Protein AF-A0A967W3U4-F1 (afdb_monomer_lite)

pLDDT: mean 70.34, std 6.57, range [53.47, 83.62]

Radius of gyration: 21.65 Å; chains: 1; bounding box: 44×35×59 Å

Structure (mmCIF, N/CA/C/O backbone):
data_AF-A0A967W3U4-F1
#
_entry.id   AF-A0A967W3U4-F1
#
loop_
_atom_site.group_PDB
_atom_site.id
_atom_site.type_symbol
_atom_site.label_atom_id
_atom_site.label_alt_id
_atom_site.label_comp_id
_atom_site.label_asym_id
_atom_site.label_entity_id
_atom_site.label_seq_id
_atom_site.pdbx_PDB_ins_code
_atom_site.Cartn_x
_atom_site.Cartn_y
_atom_site.Cartn_z
_atom_site.occupancy
_atom_site.B_iso_or_equiv
_atom_site.auth_seq_id
_atom_site.auth_comp_id
_atom_site.auth_asym_id
_atom_site.auth_atom_id
_atom_site.pdbx_PDB_model_num
ATOM 1 N N . MET A 1 1 ? 4.309 -17.968 4.638 1.00 53.47 1 MET A N 1
ATOM 2 C CA . MET A 1 1 ? 4.207 -16.496 4.474 1.00 53.47 1 MET A CA 1
ATOM 3 C C . MET A 1 1 ? 5.507 -15.889 3.944 1.00 53.47 1 MET A C 1
ATOM 5 O O . MET A 1 1 ? 5.452 -15.142 2.980 1.00 53.47 1 MET A O 1
ATOM 9 N N . THR A 1 2 ? 6.676 -16.274 4.466 1.00 63.34 2 THR A N 1
ATOM 10 C CA . THR A 1 2 ? 8.003 -15.837 3.977 1.00 63.34 2 THR A CA 1
ATOM 11 C C . THR A 1 2 ? 8.290 -16.185 2.513 1.00 63.34 2 THR A C 1
ATOM 13 O O . THR A 1 2 ? 8.801 -15.342 1.785 1.00 63.34 2 THR A O 1
ATOM 16 N N . GLY A 1 3 ? 7.905 -17.379 2.047 1.00 69.38 3 GLY A N 1
ATOM 17 C CA . GLY A 1 3 ? 8.139 -17.803 0.658 1.00 69.38 3 GLY A CA 1
ATOM 18 C C . GLY A 1 3 ? 7.451 -16.928 -0.398 1.00 69.38 3 GLY A C 1
ATOM 19 O O . GLY A 1 3 ? 8.050 -16.628 -1.424 1.00 69.38 3 GLY A O 1
ATOM 20 N N . ALA A 1 4 ? 6.230 -16.453 -0.127 1.00 66.38 4 ALA A N 1
ATOM 21 C CA . ALA A 1 4 ? 5.504 -15.567 -1.041 1.00 66.38 4 ALA A CA 1
ATOM 22 C C . ALA A 1 4 ? 6.161 -14.180 -1.134 1.00 66.38 4 ALA A C 1
ATOM 24 O O . ALA A 1 4 ? 6.285 -13.625 -2.221 1.00 66.38 4 ALA A O 1
ATOM 25 N N . ILE A 1 5 ? 6.644 -13.656 -0.002 1.00 74.06 5 ILE A N 1
ATOM 26 C CA . ILE A 1 5 ? 7.365 -12.377 0.065 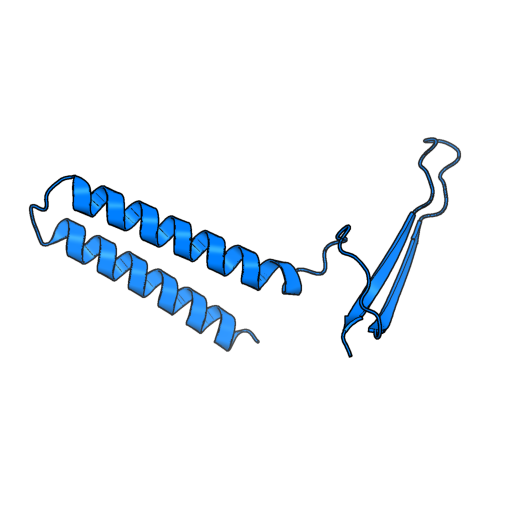1.00 74.06 5 ILE A CA 1
ATOM 27 C C . ILE A 1 5 ? 8.685 -12.480 -0.708 1.00 74.06 5 ILE A C 1
ATOM 29 O O . ILE A 1 5 ? 9.007 -11.603 -1.507 1.00 74.06 5 ILE A O 1
ATOM 33 N N . LEU A 1 6 ? 9.420 -13.579 -0.527 1.00 69.06 6 LEU A N 1
ATOM 34 C CA . LEU A 1 6 ? 10.661 -13.852 -1.252 1.00 69.06 6 LEU A CA 1
ATOM 35 C C . LEU A 1 6 ? 10.422 -13.965 -2.762 1.00 69.06 6 LEU A C 1
ATOM 37 O O . LEU A 1 6 ? 11.147 -13.342 -3.532 1.00 69.06 6 LEU A O 1
ATOM 41 N N . ALA A 1 7 ? 9.376 -14.682 -3.182 1.00 69.75 7 ALA A N 1
ATOM 42 C CA . ALA A 1 7 ? 9.017 -14.825 -4.591 1.00 69.75 7 ALA A CA 1
ATOM 43 C C . ALA A 1 7 ? 8.639 -13.482 -5.238 1.00 69.75 7 ALA A C 1
ATOM 45 O O . ALA A 1 7 ? 9.118 -13.172 -6.327 1.00 69.75 7 ALA A O 1
ATOM 46 N N . LEU A 1 8 ? 7.840 -12.658 -4.552 1.00 73.38 8 LEU A N 1
ATOM 47 C CA . LEU A 1 8 ? 7.473 -11.314 -5.014 1.00 73.38 8 LEU A CA 1
ATOM 48 C C . LEU A 1 8 ? 8.689 -10.390 -5.112 1.00 73.38 8 LEU A C 1
ATOM 50 O O . LEU A 1 8 ? 8.843 -9.673 -6.098 1.00 73.38 8 LEU A O 1
ATOM 54 N N . THR A 1 9 ? 9.575 -10.442 -4.119 1.00 76.44 9 THR A N 1
ATOM 55 C CA . THR A 1 9 ? 10.806 -9.641 -4.107 1.00 76.44 9 THR A CA 1
ATOM 56 C C . THR A 1 9 ? 11.718 -10.048 -5.261 1.00 76.44 9 THR A C 1
ATOM 58 O O . THR A 1 9 ? 12.199 -9.193 -6.002 1.00 76.44 9 THR A O 1
ATOM 61 N N . LEU A 1 10 ? 11.905 -11.354 -5.469 1.00 71.94 10 LEU A N 1
ATOM 62 C CA . LEU A 1 10 ? 12.739 -11.886 -6.544 1.00 71.94 10 LEU A CA 1
ATOM 63 C C . LEU A 1 10 ? 12.158 -11.561 -7.927 1.00 71.94 10 LEU A C 1
ATOM 65 O O . LEU A 1 10 ? 12.907 -11.174 -8.819 1.00 71.94 10 LEU A O 1
ATOM 69 N N . ALA A 1 11 ? 10.834 -11.648 -8.093 1.00 74.06 11 ALA A N 1
ATOM 70 C CA . ALA A 1 11 ? 10.156 -11.262 -9.329 1.00 74.06 11 ALA A CA 1
ATOM 71 C C . ALA A 1 11 ? 10.357 -9.770 -9.641 1.00 74.06 11 ALA A C 1
ATOM 73 O O . ALA A 1 11 ? 10.675 -9.414 -10.774 1.00 74.06 11 ALA A O 1
ATOM 74 N N . TYR A 1 12 ? 10.251 -8.899 -8.635 1.00 75.88 12 TYR A N 1
ATOM 75 C CA . TYR A 1 12 ? 10.461 -7.460 -8.801 1.00 75.88 12 TYR A CA 1
ATOM 76 C C . TYR A 1 12 ? 11.917 -7.130 -9.168 1.00 75.88 12 TYR A C 1
ATOM 78 O O . TYR A 1 12 ? 12.169 -6.354 -10.092 1.00 75.88 12 TYR A O 1
ATOM 86 N N . VAL A 1 13 ? 12.882 -7.757 -8.485 1.00 76.75 13 VAL A N 1
ATOM 87 C CA . VAL A 1 13 ? 14.318 -7.615 -8.782 1.00 76.75 13 VAL A CA 1
ATOM 88 C C . VAL A 1 13 ? 14.635 -8.128 -10.186 1.00 76.75 13 VAL A C 1
ATOM 90 O O . VAL A 1 13 ? 15.369 -7.467 -10.917 1.00 76.75 13 VAL A O 1
ATOM 93 N N . ALA A 1 14 ? 14.048 -9.255 -10.598 1.00 72.06 14 ALA A N 1
ATOM 94 C CA . ALA A 1 14 ? 14.220 -9.800 -11.941 1.00 72.06 14 ALA A CA 1
ATOM 95 C C . ALA A 1 14 ? 13.676 -8.851 -13.020 1.00 72.06 14 ALA A C 1
ATOM 97 O O . ALA A 1 14 ? 14.360 -8.614 -14.014 1.00 72.06 14 ALA A O 1
ATOM 98 N N . VAL A 1 15 ? 12.497 -8.250 -12.812 1.00 73.94 15 VAL A N 1
ATOM 99 C CA . VAL A 1 15 ? 11.917 -7.258 -13.738 1.00 73.94 15 VAL A CA 1
ATOM 100 C C . VAL A 1 15 ? 12.792 -6.004 -13.830 1.00 73.94 15 VAL A C 1
ATOM 102 O O . VAL A 1 15 ? 13.059 -5.522 -14.932 1.00 73.94 15 VAL A O 1
ATOM 105 N N . ALA A 1 16 ? 13.296 -5.500 -12.701 1.00 73.75 16 ALA A N 1
ATOM 106 C CA . ALA A 1 16 ? 14.207 -4.356 -12.680 1.00 73.75 16 ALA A CA 1
ATOM 107 C C . ALA A 1 16 ? 15.552 -4.668 -13.364 1.00 73.75 16 ALA A C 1
ATOM 109 O O . ALA A 1 16 ? 16.055 -3.850 -14.134 1.00 73.75 16 ALA A O 1
ATOM 110 N N . ALA A 1 17 ? 16.111 -5.860 -13.136 1.00 69.56 17 ALA A N 1
ATOM 111 C CA . ALA A 1 17 ? 17.351 -6.312 -13.764 1.00 69.56 17 ALA A CA 1
ATOM 112 C C . ALA A 1 17 ? 17.193 -6.510 -15.280 1.00 69.56 17 ALA A C 1
ATOM 114 O O . ALA A 1 17 ? 18.079 -6.114 -16.035 1.00 69.56 17 ALA A O 1
ATOM 115 N N . LEU A 1 18 ? 16.057 -7.052 -15.736 1.00 68.69 18 LEU A N 1
ATOM 116 C CA . LEU A 1 18 ? 15.710 -7.158 -17.158 1.00 68.69 18 LEU A CA 1
ATOM 117 C C . LEU A 1 18 ? 15.576 -5.780 -17.808 1.00 68.69 18 LEU A C 1
ATOM 119 O O . LEU A 1 18 ? 16.140 -5.561 -18.879 1.00 68.69 18 LEU A O 1
ATOM 123 N N . LEU A 1 19 ? 14.899 -4.835 -17.147 1.00 68.56 19 LEU A N 1
ATOM 124 C CA . LEU A 1 19 ? 14.805 -3.446 -17.608 1.00 68.56 19 LEU A CA 1
ATOM 125 C C . LEU A 1 19 ? 16.181 -2.777 -17.695 1.00 68.56 19 LEU A C 1
ATOM 127 O O . LEU A 1 19 ? 16.464 -2.089 -18.676 1.00 68.56 19 LEU A O 1
ATOM 131 N N . LEU A 1 20 ? 17.045 -2.996 -16.702 1.00 65.88 20 LEU A N 1
ATOM 132 C CA . LEU A 1 20 ? 18.398 -2.446 -16.674 1.00 65.88 20 LEU A CA 1
ATOM 133 C C . LEU A 1 20 ? 19.282 -3.062 -17.766 1.00 65.88 20 LEU A C 1
ATOM 135 O O . LEU A 1 20 ? 19.945 -2.324 -18.491 1.00 65.88 20 LEU A O 1
ATOM 139 N N . CYS A 1 21 ? 19.244 -4.387 -17.938 1.00 64.06 21 CYS A N 1
ATOM 140 C CA . CYS A 1 21 ? 19.934 -5.084 -19.027 1.00 64.06 21 CYS A CA 1
ATOM 141 C C . CYS A 1 21 ? 19.459 -4.595 -20.396 1.00 64.06 21 CYS A C 1
ATOM 143 O O . CYS A 1 21 ? 20.288 -4.317 -21.258 1.00 64.06 21 CYS A O 1
ATOM 145 N N . LEU A 1 22 ? 18.148 -4.420 -20.588 1.00 63.44 22 LEU A N 1
ATOM 146 C CA . LEU A 1 22 ? 17.591 -3.899 -21.836 1.00 63.44 22 LEU A CA 1
ATOM 147 C C . LEU A 1 22 ? 18.030 -2.446 -22.096 1.00 63.44 22 LEU A C 1
ATOM 149 O O . LEU A 1 22 ? 18.245 -2.062 -23.244 1.00 63.44 22 LEU A O 1
ATOM 153 N N . ASN A 1 23 ? 18.212 -1.644 -21.042 1.00 62.53 23 ASN A N 1
ATOM 154 C CA . ASN A 1 23 ? 18.716 -0.274 -21.150 1.00 62.53 23 ASN A CA 1
ATOM 155 C C . ASN A 1 23 ? 20.218 -0.206 -21.475 1.00 62.53 23 ASN A C 1
ATOM 157 O O . ASN A 1 23 ? 20.643 0.696 -22.192 1.00 62.53 23 ASN A O 1
ATOM 161 N N . LEU A 1 24 ? 21.012 -1.143 -20.943 1.00 63.75 24 LEU A N 1
ATOM 162 C CA . LEU A 1 24 ? 22.470 -1.176 -21.103 1.00 63.75 24 LEU A CA 1
ATOM 163 C C . LEU A 1 24 ? 22.903 -1.837 -22.421 1.00 63.75 24 LEU A C 1
ATOM 165 O O . LEU A 1 24 ? 23.899 -1.433 -23.016 1.00 63.75 24 LEU A O 1
ATOM 169 N N . ALA A 1 25 ? 22.147 -2.833 -22.892 1.00 61.09 25 ALA A N 1
ATOM 170 C CA . ALA A 1 25 ? 22.470 -3.613 -24.086 1.00 61.09 25 ALA A CA 1
ATOM 171 C C . ALA A 1 25 ? 22.159 -2.892 -25.408 1.00 61.09 25 ALA A C 1
ATOM 173 O O . ALA A 1 25 ? 22.514 -3.384 -26.477 1.00 61.09 25 ALA A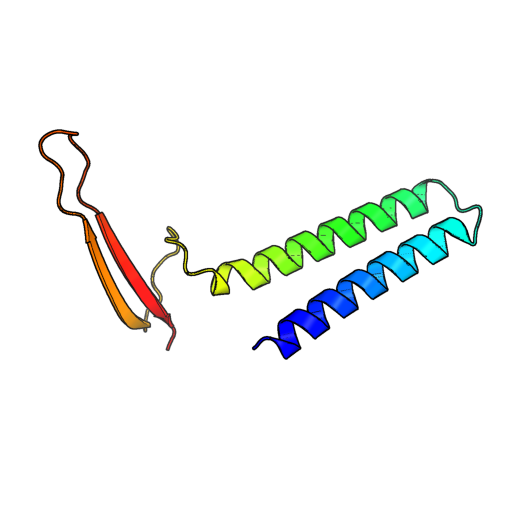 O 1
ATOM 174 N N . THR A 1 26 ? 21.468 -1.751 -25.397 1.00 55.75 26 THR A N 1
ATOM 175 C CA . THR A 1 26 ? 21.064 -1.079 -26.638 1.00 55.75 26 THR A CA 1
ATOM 176 C C . THR A 1 26 ? 21.077 0.435 -26.476 1.00 55.75 26 THR A C 1
ATOM 178 O O . THR A 1 26 ? 20.647 0.981 -25.465 1.00 55.75 26 THR A O 1
ATOM 181 N N . ARG A 1 27 ? 21.555 1.138 -27.511 1.00 63.09 27 ARG A N 1
ATOM 182 C CA . ARG A 1 27 ? 21.638 2.606 -27.614 1.00 63.09 27 ARG A CA 1
ATOM 183 C C . ARG A 1 27 ? 20.245 3.227 -27.825 1.00 63.09 27 ARG A C 1
ATOM 185 O O . ARG A 1 27 ? 19.997 3.912 -28.813 1.00 63.09 27 ARG A O 1
ATOM 192 N N . PHE A 1 28 ? 19.310 2.912 -26.933 1.00 57.91 28 PHE A N 1
ATOM 193 C CA . PHE A 1 28 ? 17.900 3.256 -27.059 1.00 57.91 28 PHE A CA 1
ATOM 194 C C . PHE A 1 28 ? 17.637 4.753 -26.859 1.00 57.91 28 PHE A C 1
ATOM 196 O O . PHE A 1 28 ? 18.302 5.439 -26.078 1.00 57.91 28 PHE A O 1
ATOM 203 N N . ALA A 1 29 ? 16.617 5.238 -27.571 1.00 59.72 29 ALA A N 1
ATOM 204 C CA . ALA A 1 29 ? 16.099 6.594 -27.472 1.00 59.72 29 ALA A CA 1
ATOM 205 C C . ALA A 1 29 ? 15.693 6.936 -26.020 1.00 59.72 29 ALA A C 1
ATOM 207 O O . ALA A 1 29 ? 15.225 6.059 -25.286 1.00 59.72 29 ALA A O 1
ATOM 208 N N . PRO A 1 30 ? 15.806 8.211 -25.599 1.00 64.69 30 PRO A N 1
ATOM 209 C CA . PRO A 1 30 ? 15.521 8.647 -24.226 1.00 64.69 30 PRO A CA 1
ATOM 210 C C . PRO A 1 30 ? 14.107 8.289 -23.738 1.00 64.69 30 PRO A C 1
ATOM 212 O O . PRO A 1 30 ? 13.881 8.180 -22.535 1.00 64.69 30 PRO A O 1
ATOM 215 N N . TRP A 1 31 ? 13.168 8.030 -24.650 1.00 57.41 31 TRP A N 1
ATOM 216 C CA . TRP A 1 31 ? 11.800 7.650 -24.306 1.00 57.41 31 TRP A CA 1
ATOM 217 C C . TRP A 1 31 ? 11.694 6.283 -23.609 1.00 57.41 31 TRP A C 1
ATOM 219 O O . TRP A 1 31 ? 10.888 6.120 -22.696 1.00 57.41 31 TRP A O 1
ATOM 229 N N . ILE A 1 32 ? 12.572 5.335 -23.952 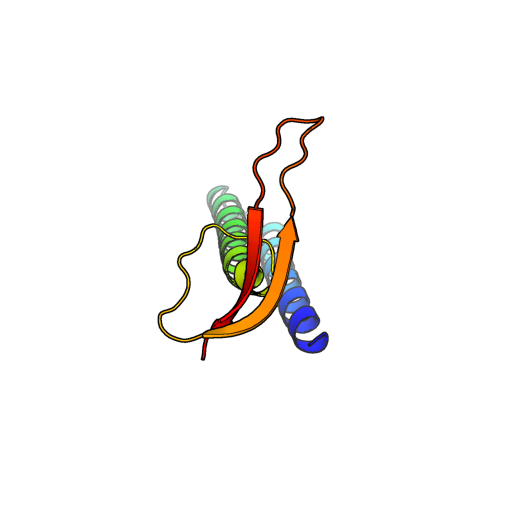1.00 62.44 32 ILE A N 1
ATOM 230 C CA . ILE A 1 32 ? 12.600 3.984 -23.360 1.00 62.44 32 ILE A CA 1
ATOM 231 C C . ILE A 1 32 ? 13.153 4.013 -21.926 1.00 62.44 32 ILE A C 1
ATOM 233 O O . ILE A 1 32 ? 12.754 3.227 -21.068 1.00 62.44 32 ILE A O 1
ATOM 237 N N . LYS A 1 33 ? 14.033 4.978 -21.625 1.00 61.50 33 LYS A N 1
ATOM 238 C CA . LYS A 1 33 ? 14.448 5.269 -20.242 1.00 61.50 33 LYS A CA 1
ATOM 239 C C . LYS A 1 33 ? 13.267 5.789 -19.423 1.00 61.50 33 LYS A C 1
ATOM 241 O O . LYS A 1 33 ? 13.073 5.350 -18.294 1.00 61.50 33 LYS A O 1
ATOM 246 N N . GLY A 1 34 ? 12.451 6.665 -20.013 1.00 67.38 34 GLY A N 1
ATOM 247 C CA . GLY A 1 34 ? 11.228 7.169 -19.386 1.00 67.38 34 GLY A CA 1
ATOM 248 C C . GLY A 1 34 ? 10.223 6.058 -19.079 1.00 67.38 34 GLY A C 1
ATOM 249 O O . GLY A 1 34 ? 9.739 5.968 -17.953 1.00 67.38 34 GLY A O 1
ATOM 250 N N . SER A 1 35 ? 9.962 5.160 -20.035 1.00 63.66 35 SER A N 1
ATOM 251 C CA . SER A 1 35 ? 9.021 4.052 -19.821 1.00 63.66 35 SER A CA 1
ATOM 252 C C . SER A 1 35 ? 9.481 3.095 -18.721 1.00 63.66 35 SER A C 1
ATOM 254 O O . SER A 1 35 ? 8.655 2.626 -17.946 1.00 63.66 35 SER A O 1
ATOM 256 N N . ALA A 1 36 ? 10.789 2.843 -18.602 1.00 64.94 36 ALA A N 1
ATOM 257 C CA . ALA A 1 36 ? 11.338 2.005 -17.538 1.00 64.94 36 ALA A CA 1
ATOM 258 C C . ALA A 1 36 ? 11.045 2.576 -16.141 1.00 64.94 36 ALA A C 1
ATOM 260 O O . ALA A 1 36 ? 10.593 1.847 -15.260 1.00 64.94 36 ALA A O 1
ATOM 261 N N . VAL A 1 37 ? 11.243 3.886 -15.957 1.00 72.44 37 VAL A N 1
ATOM 262 C CA . VAL A 1 37 ? 10.931 4.565 -14.691 1.00 72.44 37 VAL A CA 1
ATOM 263 C C . VAL A 1 37 ? 9.437 4.468 -14.390 1.00 72.44 37 VAL A C 1
ATOM 265 O O . VAL A 1 37 ? 9.072 4.056 -13.294 1.00 72.44 37 VAL A O 1
ATOM 268 N N . VAL A 1 38 ? 8.574 4.750 -15.373 1.00 74.62 38 VAL A N 1
ATOM 269 C CA . VAL A 1 38 ? 7.112 4.675 -15.202 1.00 74.62 38 VAL A CA 1
ATOM 270 C C . VAL A 1 38 ? 6.658 3.269 -14.801 1.00 74.62 38 VAL A C 1
ATOM 272 O O . VAL A 1 38 ? 5.851 3.131 -13.884 1.00 74.62 38 VAL A O 1
ATOM 275 N N . VAL A 1 39 ? 7.197 2.223 -15.435 1.00 70.19 39 VAL A N 1
ATOM 276 C CA . VAL A 1 39 ? 6.857 0.827 -15.111 1.00 70.19 39 VAL A CA 1
ATOM 277 C C . VAL A 1 39 ? 7.274 0.475 -13.683 1.00 70.19 39 VAL A C 1
ATOM 279 O O . VAL A 1 39 ? 6.475 -0.096 -12.943 1.00 70.19 39 VAL A O 1
ATOM 282 N N . VAL A 1 40 ? 8.483 0.855 -13.260 1.00 71.69 40 VAL A N 1
ATOM 283 C CA . VAL A 1 40 ? 8.950 0.615 -11.884 1.00 71.69 40 VAL A CA 1
ATOM 284 C C . VAL A 1 40 ? 8.104 1.390 -10.872 1.00 71.69 40 VAL A C 1
ATOM 286 O O . VAL A 1 40 ? 7.739 0.838 -9.837 1.00 71.69 40 VAL A O 1
ATOM 289 N N . THR A 1 41 ? 7.739 2.640 -11.159 1.00 76.94 41 THR A N 1
ATOM 290 C CA . THR A 1 41 ? 6.863 3.429 -10.282 1.00 76.94 41 THR A CA 1
ATOM 291 C C . THR A 1 41 ? 5.463 2.817 -10.175 1.00 76.94 41 THR A C 1
ATOM 293 O O . THR A 1 41 ? 4.917 2.729 -9.075 1.00 76.94 41 THR A O 1
ATOM 296 N N . ALA A 1 42 ? 4.890 2.340 -11.283 1.00 72.81 42 ALA A N 1
ATOM 297 C CA . ALA A 1 42 ? 3.579 1.691 -11.294 1.00 72.81 42 ALA A CA 1
ATOM 298 C C . ALA A 1 42 ? 3.582 0.359 -10.524 1.00 72.81 42 ALA A C 1
ATOM 300 O O . ALA A 1 42 ? 2.642 0.059 -9.779 1.00 72.81 42 ALA A O 1
ATOM 301 N N . LEU A 1 43 ? 4.655 -0.421 -10.662 1.00 72.19 43 LEU A N 1
ATOM 302 C CA . LEU A 1 43 ? 4.837 -1.679 -9.942 1.00 72.19 43 LEU A CA 1
ATOM 303 C C . LEU A 1 43 ? 4.975 -1.422 -8.427 1.00 72.19 43 LEU A C 1
ATOM 305 O O . LEU A 1 43 ? 4.364 -2.133 -7.628 1.00 72.19 43 LEU A O 1
ATOM 309 N N . TYR A 1 44 ? 5.677 -0.354 -8.031 1.00 71.50 44 TYR A N 1
ATOM 310 C CA . TYR A 1 44 ? 5.814 0.057 -6.631 1.00 71.50 44 TYR A CA 1
ATOM 311 C C . TYR A 1 44 ? 4.468 0.488 -6.045 1.00 71.50 44 TYR A C 1
ATOM 313 O O . TYR A 1 44 ? 4.093 0.034 -4.965 1.00 71.50 44 TYR A O 1
ATOM 321 N N . ALA A 1 45 ? 3.706 1.308 -6.776 1.00 75.25 45 ALA A N 1
ATOM 322 C CA . ALA A 1 45 ? 2.369 1.724 -6.363 1.00 75.25 45 ALA A CA 1
ATOM 323 C C . ALA A 1 45 ? 1.436 0.516 -6.179 1.00 75.25 45 ALA A C 1
ATOM 325 O O . ALA A 1 45 ? 0.752 0.411 -5.163 1.00 75.25 45 ALA A O 1
ATOM 326 N N . SER A 1 46 ? 1.461 -0.437 -7.114 1.00 69.88 46 SER A N 1
ATOM 327 C CA . SER A 1 46 ? 0.650 -1.660 -7.037 1.00 69.88 46 SER A CA 1
ATOM 328 C C . SER A 1 46 ? 1.022 -2.519 -5.825 1.00 69.88 46 SER A C 1
ATOM 330 O O . SER A 1 46 ? 0.144 -2.978 -5.094 1.00 69.88 46 SER A O 1
ATOM 332 N N . ALA A 1 47 ? 2.322 -2.684 -5.562 1.00 69.69 47 ALA A N 1
ATOM 333 C CA . ALA A 1 47 ? 2.803 -3.382 -4.375 1.00 69.69 47 ALA A CA 1
ATOM 334 C C . ALA A 1 47 ? 2.350 -2.675 -3.088 1.00 69.69 47 ALA A C 1
ATOM 336 O O . ALA A 1 47 ? 1.849 -3.325 -2.172 1.00 69.69 47 ALA A O 1
ATOM 337 N N . TRP A 1 48 ? 2.453 -1.346 -3.034 1.00 70.25 48 TRP A N 1
ATOM 338 C CA . TRP A 1 48 ? 2.003 -0.545 -1.896 1.00 70.25 48 TRP A CA 1
ATOM 339 C C . TRP A 1 48 ? 0.515 -0.750 -1.582 1.00 70.25 48 TRP A C 1
ATOM 341 O O . TRP A 1 48 ? 0.158 -0.950 -0.419 1.00 70.25 48 TRP A O 1
ATOM 351 N N . PHE A 1 49 ? -0.355 -0.780 -2.598 1.00 68.81 49 PHE A N 1
ATOM 352 C CA . PHE A 1 49 ? -1.777 -1.085 -2.399 1.00 68.81 49 PHE A CA 1
ATOM 353 C C . PHE A 1 49 ? -2.009 -2.505 -1.870 1.00 68.81 49 PHE A C 1
ATOM 355 O O . PHE A 1 49 ? -2.858 -2.684 -0.998 1.00 68.81 49 PHE A O 1
ATOM 362 N N . GLY A 1 50 ? -1.226 -3.489 -2.318 1.00 67.00 50 GLY A N 1
ATOM 363 C CA . GLY A 1 50 ? -1.291 -4.857 -1.795 1.00 67.00 50 GLY A CA 1
ATOM 364 C C . GLY A 1 50 ? -0.827 -4.984 -0.337 1.00 67.00 50 GLY A C 1
ATOM 365 O O . GLY A 1 50 ? -1.424 -5.727 0.439 1.00 67.00 50 GLY A O 1
ATOM 366 N N . TYR A 1 51 ? 0.201 -4.232 0.070 1.00 65.50 51 TYR A N 1
ATOM 367 C CA . TYR A 1 51 ? 0.731 -4.275 1.440 1.00 65.50 51 TYR A CA 1
ATOM 368 C C . TYR A 1 51 ? -0.116 -3.512 2.462 1.00 65.50 51 TYR A C 1
ATOM 370 O O . TYR A 1 51 ? -0.101 -3.869 3.642 1.00 65.50 51 TYR A O 1
ATOM 378 N N . ARG A 1 52 ? -0.881 -2.495 2.041 1.00 63.41 52 ARG A N 1
ATOM 379 C CA . ARG A 1 52 ? -1.725 -1.684 2.940 1.00 63.41 52 ARG A CA 1
ATOM 380 C C . ARG A 1 52 ? -2.668 -2.516 3.814 1.00 63.41 52 ARG A C 1
ATOM 382 O O . ARG A 1 52 ? -2.835 -2.184 4.981 1.00 63.41 52 ARG A O 1
ATOM 389 N N . GLY A 1 53 ? -3.227 -3.606 3.287 1.00 61.41 53 GLY A N 1
ATOM 390 C CA . GLY A 1 53 ? -4.107 -4.501 4.049 1.00 61.41 53 GLY A CA 1
ATOM 391 C C . GLY A 1 53 ? -3.383 -5.415 5.047 1.00 61.41 53 GLY A C 1
ATOM 392 O O . GLY A 1 53 ? -4.009 -5.935 5.964 1.00 61.41 53 GLY A O 1
ATOM 393 N N . LEU A 1 54 ? -2.068 -5.609 4.897 1.00 62.19 54 LEU A N 1
ATOM 394 C CA . LEU A 1 54 ? -1.273 -6.519 5.734 1.00 62.19 54 LEU A CA 1
ATOM 395 C C . LEU A 1 54 ? -0.617 -5.826 6.928 1.00 62.19 54 LEU A C 1
ATOM 397 O O . LEU A 1 54 ? -0.24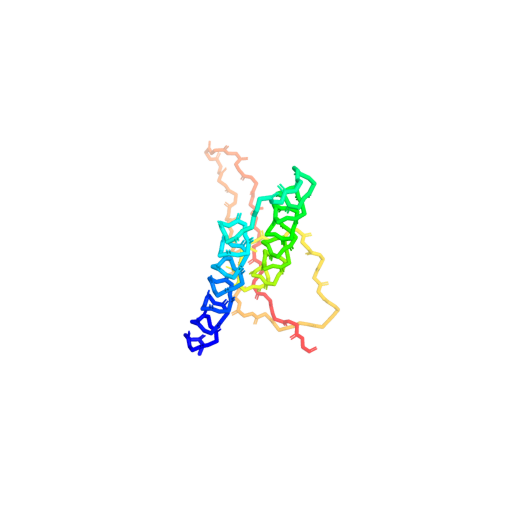9 -6.490 7.893 1.00 62.19 54 LEU A O 1
ATOM 401 N N . LEU A 1 55 ? -0.437 -4.506 6.853 1.00 65.25 55 LEU A N 1
ATOM 402 C CA . LEU A 1 55 ? 0.305 -3.747 7.855 1.00 65.25 55 LEU A CA 1
ATOM 403 C C . LEU A 1 55 ? -0.449 -3.636 9.193 1.00 65.25 55 LEU A C 1
ATOM 405 O O . LEU A 1 55 ? 0.196 -3.477 10.224 1.00 65.25 55 LEU A O 1
ATOM 409 N N . GLY A 1 56 ? -1.783 -3.741 9.201 1.00 61.72 56 GLY A N 1
ATOM 410 C CA . GLY A 1 56 ? -2.591 -3.678 10.429 1.00 61.72 56 GLY A CA 1
ATOM 411 C C . GLY A 1 56 ? -2.598 -2.306 11.117 1.00 61.72 56 GLY A C 1
ATOM 412 O O . GLY A 1 56 ? -3.012 -2.190 12.263 1.00 61.72 56 GLY A O 1
ATOM 413 N N . TRP A 1 57 ? -2.127 -1.250 10.448 1.00 69.06 57 TRP A N 1
ATOM 414 C CA . TRP A 1 57 ? -2.121 0.100 11.014 1.00 69.06 57 TRP A CA 1
ATOM 415 C C . TRP A 1 57 ? -3.546 0.640 11.141 1.00 69.06 57 TRP A C 1
ATOM 417 O O . TRP A 1 57 ? -4.394 0.369 10.288 1.00 69.06 57 TRP A O 1
ATOM 427 N N . ALA A 1 58 ? -3.786 1.443 12.183 1.00 65.06 58 ALA A N 1
ATOM 428 C CA . ALA A 1 58 ? -5.048 2.147 12.361 1.00 65.06 58 ALA A CA 1
ATOM 429 C C . ALA A 1 58 ? -5.348 2.984 11.109 1.00 65.06 58 ALA A C 1
ATOM 431 O O . ALA A 1 58 ? -4.548 3.822 10.689 1.00 65.06 58 ALA A O 1
ATOM 432 N N . SER A 1 59 ? -6.492 2.713 10.491 1.00 69.94 59 SER A N 1
ATOM 433 C CA . SER A 1 59 ? -6.917 3.330 9.242 1.00 69.94 59 SER A CA 1
ATOM 434 C C . SER A 1 59 ? -8.312 3.915 9.437 1.00 69.94 59 SER A C 1
ATOM 436 O O . SER A 1 59 ? -9.150 3.250 10.044 1.00 69.94 59 SER A O 1
ATOM 438 N N . PRO A 1 60 ? -8.607 5.109 8.895 1.00 69.50 60 PRO A N 1
ATOM 439 C CA . PRO A 1 60 ? -9.947 5.693 8.928 1.00 69.50 60 PRO A CA 1
ATOM 440 C C . PRO A 1 60 ? -10.916 5.020 7.936 1.00 69.50 60 PRO A C 1
ATOM 442 O O . PRO A 1 60 ? -11.959 5.584 7.613 1.00 69.50 60 PRO A O 1
ATOM 445 N N . ALA A 1 61 ? -10.557 3.854 7.390 1.00 72.06 61 ALA A N 1
ATOM 446 C CA . ALA A 1 61 ? -11.418 3.099 6.492 1.00 72.06 61 ALA A CA 1
ATOM 447 C C . ALA A 1 61 ? -12.732 2.712 7.200 1.00 72.06 61 ALA A C 1
ATOM 449 O O . ALA A 1 61 ? -12.709 2.388 8.390 1.00 72.06 61 ALA A O 1
ATOM 450 N N . PRO A 1 62 ? -13.875 2.737 6.489 1.00 74.88 62 PRO A N 1
ATOM 451 C CA . PRO A 1 62 ? -15.147 2.324 7.066 1.00 74.88 62 PRO A CA 1
ATOM 452 C C . PRO A 1 62 ? -15.085 0.855 7.498 1.00 74.88 62 PRO A C 1
ATOM 454 O O . PRO A 1 62 ? -14.468 0.026 6.825 1.00 74.88 62 PRO A O 1
ATOM 457 N N . LEU A 1 63 ? -15.726 0.536 8.625 1.00 77.00 63 LEU A N 1
ATOM 458 C CA . LEU A 1 63 ? -15.837 -0.847 9.080 1.00 77.00 63 LEU A CA 1
ATOM 459 C C . LEU A 1 63 ? -16.754 -1.633 8.117 1.00 77.00 63 LEU A C 1
ATOM 461 O O . LEU 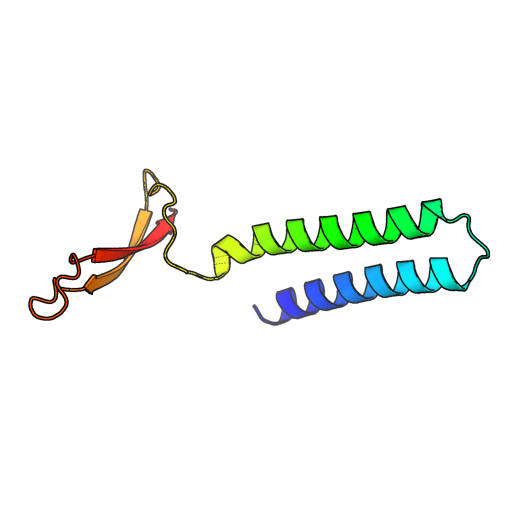A 1 63 ? -17.771 -1.083 7.689 1.00 77.00 63 LEU A O 1
ATOM 465 N N . PRO A 1 64 ? -16.428 -2.899 7.785 1.00 75.25 64 PRO A N 1
ATOM 466 C CA . PRO A 1 64 ? -17.295 -3.758 6.973 1.00 75.25 64 PRO A CA 1
ATOM 467 C C . PRO A 1 64 ? -18.664 -3.988 7.632 1.00 75.25 64 PRO A C 1
ATOM 469 O O . PRO A 1 64 ? -18.795 -3.858 8.847 1.00 75.25 64 PRO A O 1
ATOM 472 N N . GLU A 1 65 ? -19.681 -4.402 6.867 1.00 79.94 65 GLU A N 1
ATOM 473 C CA . GLU A 1 65 ? -21.001 -4.732 7.441 1.00 79.94 65 GLU A CA 1
ATOM 474 C C . GLU A 1 65 ? -20.948 -5.957 8.363 1.00 79.94 65 GLU A C 1
ATOM 476 O O . GLU A 1 65 ? -21.657 -6.026 9.365 1.00 79.94 65 GLU A O 1
ATOM 481 N N . THR A 1 66 ? -20.080 -6.920 8.042 1.00 80.69 66 THR A N 1
ATOM 482 C CA . THR A 1 66 ? -19.860 -8.123 8.847 1.00 80.69 66 THR A CA 1
ATOM 483 C C . THR A 1 66 ? -18.371 -8.293 9.103 1.00 80.69 66 THR A C 1
ATOM 485 O O . THR A 1 66 ? -17.570 -8.409 8.179 1.00 80.69 66 THR A O 1
ATOM 488 N N . PHE A 1 67 ? -17.977 -8.310 10.372 1.00 83.62 67 PHE A N 1
ATOM 489 C CA . PHE A 1 67 ? -16.582 -8.480 10.758 1.00 83.62 67 PHE A CA 1
ATOM 490 C C . PHE A 1 67 ? -16.463 -9.214 12.087 1.00 83.62 67 PHE A C 1
ATOM 492 O O . PHE A 1 67 ? -17.363 -9.208 12.928 1.00 83.62 67 PHE A O 1
ATOM 499 N N . ARG A 1 68 ? -15.308 -9.842 12.292 1.00 78.56 68 ARG A N 1
ATOM 500 C CA . ARG A 1 68 ? -14.906 -10.416 13.571 1.00 78.56 68 ARG A CA 1
ATOM 501 C C . ARG A 1 68 ? -13.902 -9.493 14.242 1.00 78.56 68 ARG A C 1
ATOM 503 O O . ARG A 1 68 ? -12.857 -9.191 13.668 1.00 78.56 68 ARG A O 1
ATOM 510 N N . VAL A 1 69 ? -14.195 -9.092 15.475 1.00 83.06 69 VAL A N 1
ATOM 511 C CA . VAL A 1 69 ? -13.242 -8.357 16.311 1.00 83.06 69 VAL A CA 1
ATOM 512 C C . VAL A 1 69 ? -12.149 -9.314 16.777 1.00 83.06 69 VAL A C 1
ATOM 514 O O . VAL A 1 69 ? -12.435 -10.379 17.323 1.00 83.06 69 VAL A O 1
ATOM 517 N N . LEU A 1 70 ? -10.899 -8.937 16.524 1.00 81.44 70 LEU A N 1
ATOM 518 C CA . LEU A 1 70 ? -9.711 -9.661 16.970 1.00 81.44 70 LEU A CA 1
ATOM 519 C C . LEU A 1 70 ? -9.166 -9.064 18.272 1.00 81.44 70 LEU A C 1
ATOM 521 O O . LEU A 1 70 ? -8.790 -9.810 19.171 1.00 81.44 70 LEU A O 1
ATOM 525 N N . TRP A 1 71 ? -9.116 -7.731 18.360 1.00 79.00 71 TRP A N 1
ATOM 526 C CA . TRP A 1 71 ? -8.562 -6.998 19.499 1.00 79.00 71 TRP A CA 1
ATOM 527 C C . TRP A 1 71 ? -9.162 -5.591 19.598 1.00 79.00 71 TRP A C 1
ATOM 529 O O . TRP A 1 71 ? -9.564 -5.011 18.586 1.00 79.00 71 TRP A O 1
ATOM 539 N N . ILE A 1 72 ? -9.208 -5.044 20.813 1.00 82.88 72 ILE A N 1
ATOM 540 C CA . ILE A 1 72 ? -9.686 -3.688 21.098 1.00 82.88 72 ILE A CA 1
ATOM 541 C C . ILE A 1 72 ? -8.667 -3.017 22.014 1.00 82.88 72 ILE A C 1
ATOM 543 O O . ILE A 1 72 ? -8.327 -3.569 23.060 1.00 82.88 72 ILE A O 1
ATOM 547 N N . THR A 1 73 ? -8.217 -1.825 21.635 1.00 78.06 73 THR A N 1
ATOM 548 C CA . THR A 1 73 ? -7.419 -0.952 22.501 1.00 78.06 73 THR A CA 1
ATOM 549 C C . THR A 1 73 ? -8.209 0.327 22.727 1.00 78.06 73 THR A C 1
ATOM 551 O O . THR A 1 73 ? -8.586 0.992 21.763 1.00 78.06 73 THR A O 1
ATOM 554 N N . ALA A 1 74 ? -8.483 0.653 23.985 1.00 77.94 74 ALA A N 1
ATOM 555 C CA . ALA A 1 74 ? -9.082 1.920 24.373 1.00 77.94 74 ALA A CA 1
ATOM 556 C C . ALA A 1 74 ? -7.996 2.772 25.031 1.00 77.94 74 ALA A C 1
ATOM 558 O O . ALA A 1 74 ? -7.449 2.371 26.056 1.00 77.94 74 ALA A O 1
ATOM 559 N N . ASP A 1 75 ? -7.677 3.910 24.422 1.00 77.56 75 ASP A N 1
ATOM 560 C CA . ASP A 1 75 ? -6.864 4.937 25.059 1.00 77.56 75 ASP A CA 1
ATOM 561 C C . ASP A 1 75 ? -7.800 5.871 25.826 1.00 77.56 75 ASP A C 1
ATOM 563 O O . ASP A 1 75 ? -8.641 6.562 25.240 1.00 77.56 75 ASP A O 1
ATOM 567 N N . GLU A 1 76 ? -7.676 5.855 27.153 1.00 71.50 76 GLU A N 1
ATOM 568 C CA . GLU A 1 76 ? -8.403 6.759 28.039 1.00 71.50 76 GLU A CA 1
ATOM 569 C C . GLU A 1 76 ? -7.980 8.217 27.768 1.00 71.50 76 GLU A C 1
ATOM 571 O O . GLU A 1 76 ? -6.802 8.485 27.519 1.00 71.50 76 GLU A O 1
ATOM 576 N N . PRO A 1 77 ? -8.911 9.184 27.844 1.00 69.19 77 PRO A N 1
ATOM 577 C CA . PRO A 1 77 ? -8.568 10.591 27.719 1.00 69.19 77 PRO A CA 1
ATOM 578 C C . PRO A 1 77 ? -7.600 11.006 28.828 1.00 69.19 77 PRO A C 1
ATOM 580 O O . PRO A 1 77 ? -7.889 10.875 30.022 1.00 69.19 77 PRO A O 1
ATOM 583 N N . ASP A 1 78 ? -6.463 11.551 28.417 1.00 71.62 78 ASP A N 1
ATOM 584 C CA . ASP A 1 78 ? -5.458 12.069 29.328 1.00 71.62 78 ASP A CA 1
ATOM 585 C C . ASP A 1 78 ? -5.847 13.489 29.761 1.00 71.62 78 ASP A C 1
ATOM 587 O O . ASP A 1 78 ? -5.950 14.420 28.955 1.00 71.62 78 ASP A O 1
ATOM 591 N N . LYS A 1 79 ? -6.089 13.647 31.065 1.00 63.53 79 LYS A N 1
ATOM 592 C CA . LYS A 1 79 ? -6.483 14.920 31.678 1.00 63.53 79 LYS A CA 1
ATOM 593 C C . LYS A 1 79 ? -5.327 15.918 31.792 1.00 63.53 79 LYS A C 1
ATOM 595 O O . LYS A 1 79 ? -5.609 17.104 31.942 1.00 63.53 79 LYS A O 1
ATOM 600 N N . GLU A 1 80 ? -4.072 15.472 31.730 1.00 63.72 80 GLU A N 1
ATOM 601 C CA . GLU A 1 80 ? -2.896 16.349 31.793 1.00 63.72 80 GLU A CA 1
ATOM 602 C C . GLU A 1 80 ? -2.533 16.922 30.420 1.00 63.72 80 GLU A C 1
ATOM 604 O O . GLU A 1 80 ? -2.199 18.101 30.311 1.00 63.72 80 GLU A O 1
ATOM 609 N N . THR A 1 81 ? -2.639 16.119 29.358 1.00 69.00 81 THR A N 1
ATOM 610 C CA . THR A 1 81 ? -2.325 16.558 27.985 1.00 69.00 81 THR A CA 1
ATOM 611 C C . THR A 1 81 ? -3.545 17.049 27.200 1.00 69.00 81 THR A C 1
ATOM 613 O O . THR A 1 81 ? -3.389 17.675 26.150 1.00 69.00 81 THR A O 1
ATOM 616 N N . GLY A 1 82 ? -4.763 16.804 27.699 1.00 69.56 82 GLY A N 1
ATOM 617 C CA . GLY A 1 82 ? -6.015 17.166 27.027 1.00 69.56 82 GLY A CA 1
ATOM 618 C C . GLY A 1 82 ? -6.322 16.304 25.798 1.00 69.56 82 GLY A C 1
ATOM 619 O O . GLY A 1 82 ? -7.149 16.691 24.969 1.00 69.56 82 GLY A O 1
ATOM 620 N N . ALA A 1 83 ? -5.652 15.158 25.651 1.00 66.94 83 ALA A N 1
ATOM 621 C CA . ALA A 1 83 ? -5.853 14.256 24.528 1.00 66.94 83 ALA A CA 1
ATOM 622 C C . ALA A 1 83 ? -7.239 13.594 24.601 1.00 66.94 83 ALA A C 1
ATOM 624 O O . ALA A 1 83 ? -7.649 13.063 25.635 1.00 66.94 83 ALA A O 1
ATOM 625 N N . ALA A 1 84 ? -7.968 13.618 23.484 1.00 67.75 84 ALA A N 1
ATOM 626 C CA . ALA A 1 84 ? -9.243 12.925 23.371 1.00 67.75 84 ALA A CA 1
ATOM 627 C C . ALA A 1 84 ? -9.017 11.406 23.389 1.00 67.75 84 ALA A C 1
ATOM 629 O O . ALA A 1 84 ? -8.182 10.886 22.648 1.00 67.75 84 ALA A O 1
ATOM 630 N N . GLY A 1 85 ? -9.785 10.697 24.219 1.00 72.69 85 GLY A N 1
ATOM 631 C CA . GLY A 1 85 ? -9.742 9.240 24.262 1.00 72.69 85 GLY A CA 1
ATOM 632 C C . GLY A 1 85 ? -10.145 8.648 22.914 1.00 72.69 85 GLY A C 1
ATOM 633 O O . GLY A 1 85 ? -11.097 9.117 22.285 1.00 72.69 85 GLY A O 1
ATOM 634 N N . THR A 1 86 ? -9.411 7.639 22.456 1.00 74.81 86 THR A N 1
ATOM 635 C CA . THR A 1 86 ? -9.631 7.011 21.147 1.00 74.81 86 THR A CA 1
ATOM 636 C C . THR A 1 86 ? -9.738 5.503 21.317 1.00 74.81 86 THR A C 1
ATOM 638 O O . THR A 1 86 ? -8.970 4.896 22.057 1.00 74.81 86 THR A O 1
ATOM 641 N N . ILE A 1 87 ? -10.700 4.882 20.632 1.00 75.88 87 ILE A N 1
ATOM 642 C CA . ILE A 1 87 ? -10.875 3.427 20.644 1.00 75.88 87 ILE A CA 1
ATOM 643 C C . ILE A 1 87 ? -10.455 2.882 19.283 1.00 75.88 87 ILE A C 1
ATOM 645 O O . ILE A 1 87 ? -11.044 3.222 18.255 1.00 75.88 87 ILE A O 1
ATOM 649 N N . PHE A 1 88 ? -9.446 2.018 19.283 1.00 79.56 88 PHE A N 1
ATOM 650 C CA . PHE A 1 88 ? -8.949 1.333 18.099 1.00 79.56 88 PHE A CA 1
ATOM 651 C C . PHE A 1 88 ? -9.466 -0.107 18.072 1.00 79.56 88 PHE A C 1
ATOM 653 O O . PHE A 1 88 ? -9.241 -0.886 19.001 1.00 79.56 88 PHE A O 1
ATOM 660 N N . PHE A 1 89 ? -10.124 -0.478 16.973 1.00 79.00 89 PHE A N 1
ATOM 661 C CA . PHE A 1 89 ? -10.598 -1.838 16.728 1.00 79.00 89 PHE A CA 1
ATOM 662 C C . PHE A 1 89 ? -9.720 -2.525 15.686 1.00 79.00 89 PHE A C 1
ATOM 664 O O . PHE A 1 89 ? -9.542 -2.017 14.579 1.00 79.00 89 PHE A O 1
ATOM 671 N N . TRP A 1 90 ? -9.219 -3.712 16.016 1.00 80.38 90 TRP A N 1
ATOM 672 C CA . TRP A 1 90 ? -8.616 -4.614 15.040 1.00 80.38 90 TRP A CA 1
ATOM 673 C C . TRP A 1 90 ? -9.664 -5.624 14.601 1.00 80.38 90 TRP A C 1
ATOM 675 O O . TRP A 1 90 ? -10.113 -6.462 15.389 1.00 80.38 90 TRP A O 1
ATOM 685 N N . VAL A 1 91 ? -10.063 -5.535 13.338 1.00 78.06 91 VAL A N 1
ATOM 686 C CA . VAL A 1 91 ? -11.170 -6.309 12.776 1.00 78.06 91 VAL A CA 1
ATOM 687 C C . VAL A 1 91 ? -10.709 -7.126 11.576 1.00 78.06 91 VAL A C 1
ATOM 689 O O . VAL A 1 91 ? -9.808 -6.728 10.840 1.00 78.06 91 VAL A O 1
ATOM 692 N N . ARG A 1 92 ? -11.330 -8.290 11.387 1.00 76.19 92 ARG A N 1
ATOM 693 C CA . ARG A 1 92 ? -11.192 -9.120 10.189 1.00 76.19 92 ARG A CA 1
ATOM 69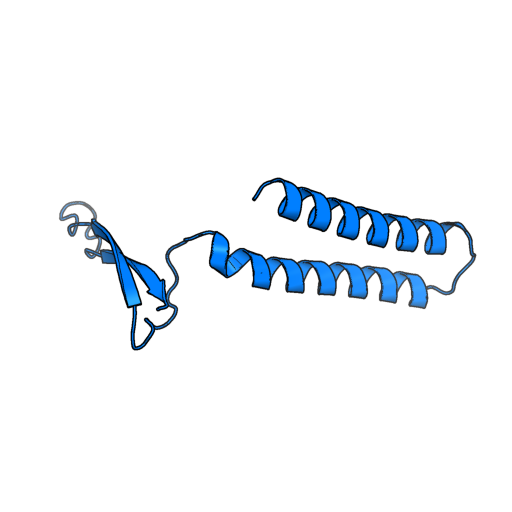4 C C . ARG A 1 92 ? -12.542 -9.206 9.493 1.00 76.19 92 ARG A C 1
ATOM 696 O O . ARG A 1 92 ? -13.527 -9.553 10.139 1.00 76.19 92 ARG A O 1
ATOM 703 N N . GLU A 1 93 ? -12.563 -8.934 8.199 1.00 77.56 93 GLU A N 1
ATOM 704 C CA . GLU A 1 93 ? -13.736 -9.139 7.347 1.00 77.56 93 GLU A CA 1
ATOM 705 C C . GLU A 1 93 ? -14.087 -10.636 7.245 1.00 77.56 93 GLU A C 1
ATOM 707 O O . GLU A 1 93 ? -13.188 -11.487 7.245 1.00 77.56 93 GLU A O 1
ATOM 712 N N . LEU A 1 94 ? -15.387 -10.948 7.260 1.00 67.44 94 LEU A N 1
ATOM 713 C CA . LEU A 1 94 ? -15.933 -12.312 7.259 1.00 67.44 94 LEU A CA 1
ATOM 714 C C . LEU A 1 94 ? -16.392 -12.743 5.867 1.00 67.44 94 LEU A C 1
ATOM 716 O O . LEU A 1 94 ? -17.047 -11.923 5.193 1.00 67.44 94 LEU A O 1
#

Sequence (94 aa):
MTGAILALTLAYVAVAALLLCLNLATRFAPWIKGSAVVVVTALYASAWFGYRGLLGWASPAPLPETFRVLWITADEPDKETGAAGTIFFWVREL

Foldseek 3Di:
DVVVVVVLVVVLVVLLVVLVCVVVVDPDDVVSVVVSVVVNVVSVVVVVVVCVVVPQDQDPDDDDPDWDWPDKDWADQDPVVRDDIDIGTRIDHD

Secondary structure (DSSP, 8-state):
-HHHHHHHHHHHHHHHHHHHHHHHSS---HHHHHHHHHHHHHHHHHHHHHHHTTS-----PPPPSSEEEEEEEEEPPBTTTTBPPEEEEEEEE-

=== Feature glossary ===
Each block in this record encodes a different view of the same protein. In brief:

Predicted aligned error. PAE(i, j) answers: if I align the predicted and true structures on residue i, how far off (in Å) do I expect residue j to be? A block-diagonal PAE matrix with low values on the blocks and high values off-diagonal is the signature of a multi-domain protein with confidently predicted domains but uncertain inter-domain orientation.

Contact-map, Ramachandran, and PAE plots. Plot images: a contact map (which residues are close in 3D, as an N×N binary image), a Ramachandran scatter (backbone torsion angles, revealing secondary-structure composition at a glance), and — for AlphaFold structures — a PAE heatmap (pairwise prediction confidence).

Backbone torsions (φ/ψ). φ (phi) and ψ (psi) are the two rotatable backbone dihedrals per residue: φ is the C(i-1)–N–Cα–C torsion, ψ is the N–Cα–C–N(i+1) torsion, both in degrees on (−180°, 180°]. α-helical residues cluster near (−60°, −45°); β-strand residues near (−120°, +130°). A Ramachandran plot is simply a scatter of (φ, ψ) for every residue.

Foldseek 3Di. A 3Di character summarizes, for each residue, the relative orientation of the Cα frame of its nearest spatial neighbor. Because it encodes fold topology rather than chemistry, 3Di alignments detect remote structural similarity that sequence alignment misses.

Radius of gyration, Cα contacts, bounding box. Three whole-structure scalars: the radius of gyration (RMS distance of Cα from centroid, in Å), the count of Cα–Cα contacts (pairs closer than 8 Å and separated by more than four residues in sequence — i.e. tertiary, not local, contacts), and the bounding-box dimensions. Together they distinguish compact globular folds from extended fibres or disordered chains.

Sequence. Sequence gives the chain of amino acids in standard one-letter code (A=alanine, C=cysteine, …, Y=tyrosine), read N→C. It is the only feature that is directly encoded by the gene; all structural features are derived from the folded form of this sequence.

mmCIF coordinates. Atomic coordinates in PDBx/mmCIF format — the same representation the Protein Data Bank distributes. Each line of the _atom_site loop places one backbone atom in Cartesian space (units: ångströms, origin: arbitrary).

Secondary structure (3-state, P-SEA). Three-state secondary structure (P-SEA) collapses the eight DSSP classes into helix (a), strand (b), and coil (c). P-SEA assigns these from Cα geometry alone — distances and angles — without requiring backbone oxygens, so it works on any Cα trace.

InterPro / GO / CATH / organism. Functional annotations link the protein to curated databases. InterPro entries identify conserved domains and families by matching the sequence against member-database signatures (Pfam, PROSITE, CDD, …). Gene Ontology (GO) terms describe molecular function, biological process, and cellular component in a controlled vocabulary. CATH places the structure in a hierarchical fold classification (Class/Architecture/Topology/Homologous-superfamily). The organism is the source species.

B-factor. B-factor (Debye–Waller factor) reflects atomic displacement in the crystal lattice. It is an experimental observable (units Å²), not a prediction; low values mean the atom is pinned down, high values mean it moves or is heterogeneous across the crystal.

Rendered structure images. Structure images are PyMOL renders from six orthogonal camera directions. Cartoon representation draws helices as coils and strands as arrows; sticks shows the backbone as bonds; surface shows the solvent-excluded envelope. Rainbow coloring maps sequence position to hue (blue→red, N→C); chain coloring assigns a distinct color per polypeptide.

Solvent-accessible surface area. Solvent-accessible surface area (SASA) is the area in Å² traced out by the centre of a 1.4 Å probe sphere (a water molecule) rolled over the protein's van der Waals surface (Shrake–Rupley / Lee–Richards construction). Buried residues have near-zero SASA; fully exposed residues can exceed 200 Å². The total SASA scales roughly with the number of surface residues.

Secondary structure (8-state, DSSP). The SS8 string is DSSP's per-residue secondary-structure call. α-helix (H) means an i→i+4 H-bond ladder; β-strand (E) means the residue participates in a β-sheet; 3₁₀ (G) and π (I) are tighter and wider helices; T/S are turns/bends; '-' is loop.

pLDDT. For AlphaFold models, the B-factor field carries pLDDT — the model's own estimate of local accuracy on a 0–100 scale. Regions with pLDDT<50 should be treated as essentially unmodeled; they often correspond to intrinsically disordered segments.

Nearest PDB structures. Nearest PDB neighbors are the top structural matches found by Foldseek when searching this structure against the entire Protein Data Bank. Each hit reports a TM-score (0 to 1; >0.5 almost always implies the same fold) and an E-value. These are *structural* homologs — they may share no detectable sequence similarity.